Protein AF-A0A2N2YN73-F1 (afdb_monomer)

Sequence (51 aa):
MIIGLTYDLRSDYLKQGYTLEETAEFDKESTIEGIEQAIQNAGHQTERIGH

Solvent-accessible surface area (backbone atoms only — not comparable to full-atom values): 3024 Å² total; per-residue (Å²): 96,83,42,80,44,74,55,46,35,26,68,59,45,44,74,73,68,50,51,75,75,84,36,64,87,42,39,53,69,72,57,55,53,51,53,50,51,53,44,42,73,71,71,31,47,78,43,84,50,68,88

Structure (mmCIF, N/CA/C/O backbone):
data_AF-A0A2N2YN73-F1
#
_entry.id   AF-A0A2N2YN73-F1
#
loop_
_atom_site.group_PDB
_atom_site.id
_atom_site.type_symbol
_atom_site.label_atom_id
_atom_site.label_alt_id
_atom_site.label_comp_id
_atom_site.labe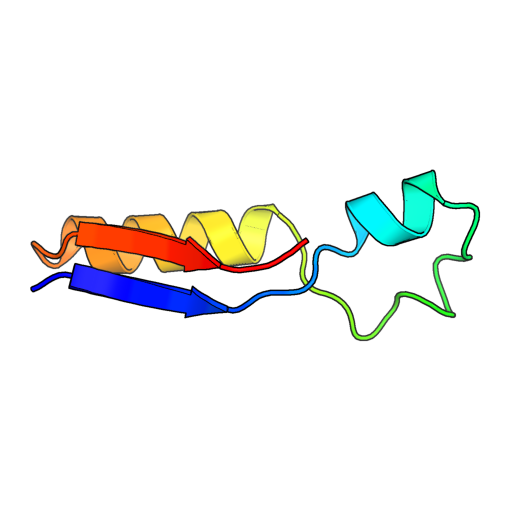l_asym_id
_atom_site.label_entity_id
_atom_site.label_seq_id
_atom_site.pdbx_PDB_ins_code
_atom_site.Cartn_x
_atom_site.Cartn_y
_atom_site.Cartn_z
_atom_site.occupancy
_atom_site.B_iso_or_equiv
_atom_site.auth_seq_id
_atom_site.auth_comp_id
_atom_site.auth_asym_id
_atom_site.auth_atom_id
_atom_site.pdbx_PDB_model_num
ATOM 1 N N . MET A 1 1 ? -14.924 -0.415 13.950 1.00 93.69 1 MET A N 1
ATOM 2 C CA . MET A 1 1 ? -15.562 -0.675 12.639 1.00 93.69 1 MET A CA 1
ATOM 3 C C . MET A 1 1 ? -14.537 -1.347 11.742 1.00 93.69 1 MET A C 1
ATOM 5 O O . MET A 1 1 ? -13.352 -1.140 11.987 1.00 93.69 1 MET A O 1
ATOM 9 N N . ILE A 1 2 ? -14.976 -2.146 10.768 1.00 97.69 2 ILE A N 1
ATOM 10 C CA . ILE A 1 2 ? -14.101 -2.688 9.718 1.00 97.69 2 ILE A CA 1
ATOM 11 C C . ILE A 1 2 ? -14.170 -1.725 8.529 1.00 97.69 2 ILE A C 1
ATOM 13 O O . ILE A 1 2 ? -15.270 -1.341 8.128 1.00 97.69 2 ILE A O 1
ATOM 17 N N . ILE A 1 3 ? -13.015 -1.302 8.019 1.00 98.19 3 ILE A N 1
ATOM 18 C CA . ILE A 1 3 ? -12.879 -0.380 6.887 1.00 98.19 3 ILE A CA 1
ATOM 19 C C . ILE A 1 3 ? -12.113 -1.095 5.772 1.00 98.19 3 ILE A C 1
ATOM 21 O O . ILE A 1 3 ? -10.98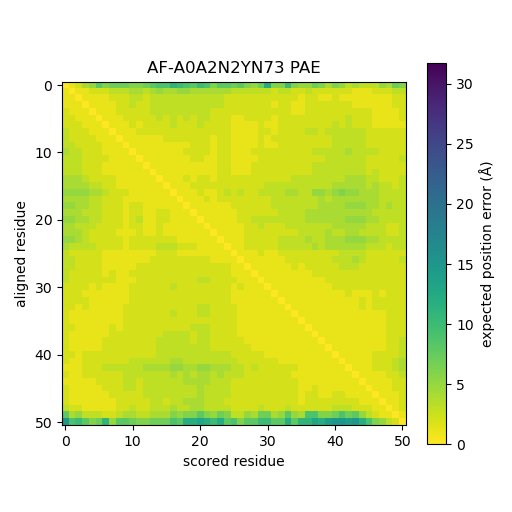2 -1.531 5.976 1.00 98.19 3 ILE A O 1
ATOM 25 N N . GLY A 1 4 ? -12.727 -1.200 4.594 1.00 98.00 4 GLY A N 1
ATOM 26 C CA . GLY A 1 4 ? -12.066 -1.718 3.398 1.00 98.00 4 GLY A CA 1
ATOM 27 C C . GLY A 1 4 ? -11.121 -0.679 2.791 1.00 98.00 4 GLY A C 1
ATOM 28 O O . GLY A 1 4 ? -11.516 0.468 2.586 1.00 98.00 4 GLY A O 1
ATOM 29 N N . LEU A 1 5 ? -9.888 -1.088 2.497 1.00 97.25 5 LEU A N 1
ATOM 30 C CA . LEU A 1 5 ? -8.868 -0.307 1.806 1.00 97.25 5 LEU A CA 1
ATOM 31 C C . LEU A 1 5 ? -8.688 -0.850 0.395 1.00 97.25 5 LEU A C 1
ATOM 33 O O . LEU A 1 5 ? -8.045 -1.881 0.202 1.00 97.25 5 LEU A O 1
ATOM 37 N N . THR A 1 6 ? -9.259 -0.145 -0.576 1.00 97.00 6 THR A N 1
ATOM 38 C CA . THR A 1 6 ? -9.045 -0.424 -1.995 1.00 97.00 6 THR A CA 1
ATOM 39 C C . THR A 1 6 ? -7.777 0.255 -2.479 1.00 97.00 6 THR A C 1
ATOM 41 O O . THR A 1 6 ? -7.604 1.447 -2.224 1.00 97.00 6 THR A O 1
ATOM 44 N N . TYR A 1 7 ? -6.923 -0.480 -3.177 1.00 96.94 7 TYR A N 1
ATOM 45 C CA . TYR A 1 7 ? -5.671 0.032 -3.726 1.00 96.94 7 TYR A CA 1
ATOM 46 C C . TYR A 1 7 ? -5.276 -0.748 -4.976 1.00 96.94 7 TYR A C 1
ATOM 48 O O . TYR A 1 7 ? -5.830 -1.819 -5.241 1.00 96.94 7 TYR A O 1
ATOM 56 N N . ASP A 1 8 ? -4.293 -0.209 -5.689 1.00 96.62 8 ASP A N 1
ATOM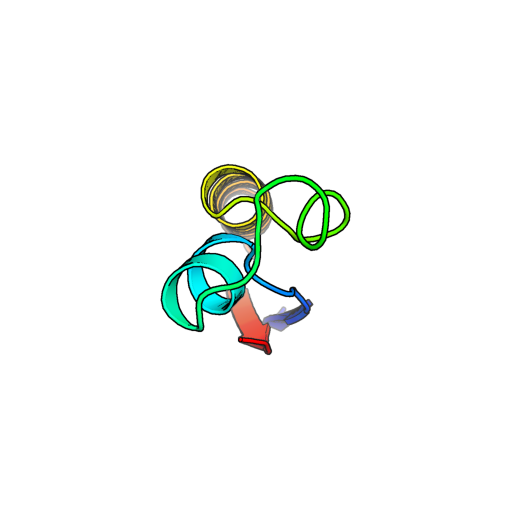 57 C CA . ASP A 1 8 ? -3.656 -0.876 -6.819 1.00 96.62 8 ASP A CA 1
ATOM 58 C C . ASP A 1 8 ? -2.137 -0.648 -6.747 1.00 96.62 8 ASP A C 1
ATOM 60 O O . ASP A 1 8 ? -1.650 0.462 -6.969 1.00 96.62 8 ASP A O 1
ATOM 64 N N . LEU A 1 9 ? -1.369 -1.660 -6.336 1.00 97.38 9 LEU A N 1
ATOM 65 C CA . LEU A 1 9 ? 0.047 -1.523 -6.014 1.00 97.38 9 LEU A CA 1
ATOM 66 C C . LEU A 1 9 ? 0.895 -1.412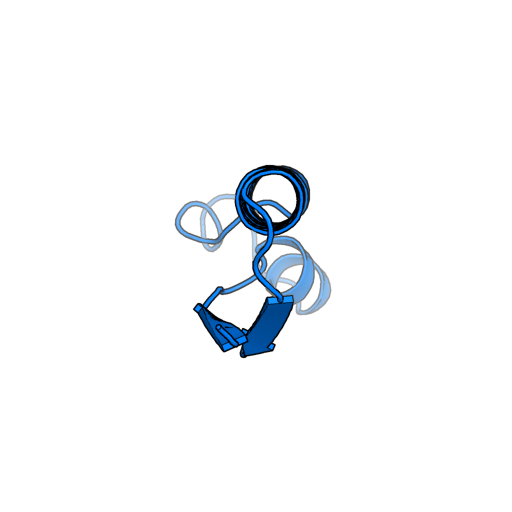 -7.270 1.00 97.38 9 LEU A C 1
ATOM 68 O O . LEU A 1 9 ? 1.069 -2.350 -8.047 1.00 97.38 9 LEU A O 1
ATOM 72 N N . ARG A 1 10 ? 1.607 -0.292 -7.365 1.00 97.44 10 ARG A N 1
ATOM 73 C CA . ARG A 1 10 ? 2.612 -0.049 -8.397 1.00 97.44 10 ARG A CA 1
ATOM 74 C C . ARG A 1 10 ? 3.636 -1.177 -8.494 1.00 97.44 10 ARG A C 1
ATOM 76 O O . ARG A 1 10 ? 4.061 -1.531 -9.590 1.00 97.44 10 ARG A O 1
ATOM 83 N N . SER A 1 11 ? 4.063 -1.728 -7.358 1.00 96.56 11 SER A N 1
ATOM 84 C CA . SER A 1 11 ? 5.050 -2.812 -7.320 1.00 96.56 11 SER A CA 1
ATOM 85 C C . SER A 1 11 ? 4.556 -4.084 -8.011 1.00 96.56 11 SER A C 1
ATOM 87 O O . SER A 1 11 ? 5.374 -4.793 -8.598 1.00 96.56 11 SER A O 1
ATOM 89 N N . ASP A 1 12 ? 3.253 -4.346 -8.018 1.00 96.50 12 ASP A N 1
ATOM 90 C CA . ASP A 1 12 ? 2.682 -5.535 -8.640 1.00 96.50 12 ASP A CA 1
ATOM 91 C C . ASP A 1 12 ? 2.627 -5.426 -10.164 1.00 96.50 12 ASP A C 1
ATOM 93 O O . ASP A 1 12 ? 2.934 -6.399 -10.856 1.00 96.50 12 ASP A O 1
ATOM 97 N N . TYR A 1 13 ? 2.393 -4.233 -10.711 1.00 96.00 13 TYR A N 1
ATOM 98 C CA . TYR A 1 13 ? 2.527 -3.991 -12.154 1.00 96.00 13 TYR A CA 1
ATOM 99 C C . TYR A 1 13 ? 3.987 -3.961 -12.599 1.00 96.00 13 TYR A C 1
ATOM 101 O O . TYR A 1 13 ? 4.334 -4.516 -13.641 1.00 96.00 13 TYR A O 1
ATOM 109 N N . LEU A 1 14 ? 4.888 -3.404 -11.788 1.00 97.00 14 LEU A N 1
ATOM 110 C CA . LEU A 1 14 ? 6.319 -3.469 -12.095 1.00 97.00 14 LEU A CA 1
ATOM 111 C C . LEU A 1 14 ? 6.813 -4.926 -12.173 1.00 97.00 14 LEU A C 1
ATOM 113 O O . LEU A 1 14 ? 7.580 -5.263 -13.075 1.00 97.00 14 LEU A O 1
ATOM 117 N N . LYS A 1 15 ? 6.330 -5.822 -11.297 1.00 96.94 15 LYS A N 1
ATOM 118 C CA . LYS A 1 15 ? 6.627 -7.270 -11.370 1.00 96.94 15 LYS A CA 1
ATOM 119 C C . LYS A 1 15 ? 6.063 -7.934 -12.630 1.00 96.94 15 LYS A C 1
ATOM 121 O O . LYS A 1 15 ? 6.630 -8.920 -13.092 1.00 96.94 15 LYS A O 1
ATOM 126 N N . GLN A 1 16 ? 4.978 -7.401 -13.188 1.00 96.50 16 GLN A N 1
ATOM 127 C CA . GLN A 1 16 ? 4.398 -7.861 -14.453 1.00 96.50 16 GLN A CA 1
ATOM 128 C C . GLN A 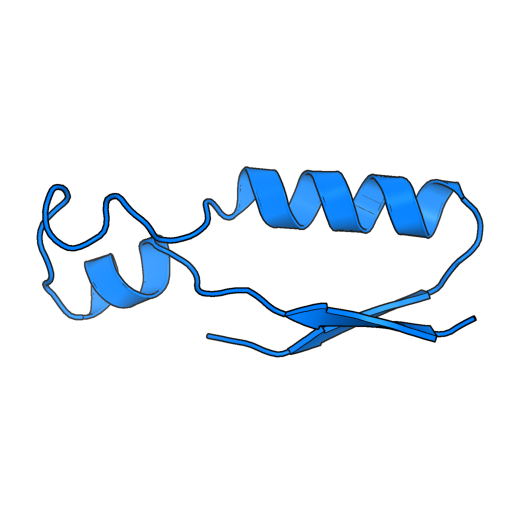1 16 ? 5.157 -7.344 -15.691 1.00 96.50 16 GLN A C 1
ATOM 130 O O . GLN A 1 16 ? 4.847 -7.757 -16.805 1.00 96.50 16 GLN A O 1
ATOM 135 N N . GLY A 1 17 ? 6.173 -6.492 -15.511 1.00 97.69 17 GLY A N 1
ATOM 136 C CA . GLY A 1 17 ? 7.031 -5.993 -16.588 1.00 97.69 17 GLY A CA 1
ATOM 137 C C . GLY A 1 17 ? 6.631 -4.630 -17.152 1.00 97.69 17 GLY A C 1
ATOM 138 O O . GLY A 1 17 ? 7.221 -4.205 -18.144 1.00 97.69 17 GLY A O 1
ATOM 139 N N . TYR A 1 18 ? 5.674 -3.940 -16.527 1.00 97.62 18 TYR A N 1
ATOM 140 C CA . TYR A 1 18 ? 5.330 -2.565 -16.886 1.00 97.62 18 TYR A CA 1
ATOM 141 C C . TYR A 1 18 ? 6.459 -1.602 -16.502 1.00 97.62 18 TYR A C 1
ATOM 143 O O . TYR A 1 18 ? 7.258 -1.852 -15.593 1.00 97.62 18 TYR A O 1
ATOM 151 N N . THR A 1 19 ? 6.524 -0.471 -17.194 1.00 97.94 19 THR A N 1
ATOM 152 C CA . THR A 1 19 ? 7.506 0.583 -16.939 1.00 97.94 19 THR A CA 1
ATOM 153 C C . THR A 1 19 ? 7.098 1.487 -15.774 1.00 97.94 19 THR A C 1
ATOM 155 O O . THR A 1 19 ? 5.955 1.515 -15.320 1.00 97.94 19 THR A O 1
ATOM 158 N N . LEU A 1 20 ? 8.047 2.288 -15.284 1.00 96.94 20 LEU A N 1
ATOM 159 C CA . LEU A 1 20 ? 7.769 3.300 -14.259 1.00 96.94 20 LEU A CA 1
ATOM 160 C C . LEU A 1 20 ? 6.786 4.383 -14.731 1.00 96.94 20 LEU A C 1
ATOM 162 O O . LEU A 1 20 ? 6.097 4.961 -13.897 1.00 96.94 20 LEU A O 1
ATOM 166 N N . GLU A 1 21 ? 6.745 4.672 -16.033 1.00 97.69 21 GLU A N 1
ATOM 167 C CA . GLU A 1 21 ? 5.840 5.669 -16.614 1.00 97.69 21 GLU A CA 1
ATOM 168 C C . GLU A 1 21 ? 4.412 5.126 -16.710 1.00 97.69 21 GLU A C 1
ATOM 170 O O . GLU A 1 21 ? 3.482 5.776 -16.243 1.00 97.69 21 GLU A O 1
ATOM 175 N N . GLU A 1 22 ? 4.250 3.897 -17.208 1.00 97.44 22 GLU A N 1
ATOM 176 C CA . GLU A 1 22 ? 2.949 3.212 -17.286 1.00 97.44 22 GLU A CA 1
ATOM 177 C C . GLU A 1 22 ? 2.320 2.973 -15.911 1.00 97.44 22 GLU A C 1
ATOM 179 O O . GLU A 1 22 ? 1.112 2.820 -15.801 1.00 97.44 22 GLU A O 1
ATOM 184 N N . THR A 1 23 ? 3.137 2.942 -14.859 1.00 97.00 23 THR A N 1
ATOM 185 C CA . THR A 1 23 ? 2.699 2.653 -13.491 1.00 97.00 23 THR A CA 1
ATOM 186 C C . THR A 1 23 ? 2.676 3.893 -12.594 1.00 97.00 23 THR A C 1
ATOM 188 O O . THR A 1 23 ? 2.576 3.786 -11.371 1.00 97.00 23 THR A O 1
ATOM 191 N N . ALA A 1 24 ? 2.789 5.091 -13.179 1.00 95.31 24 ALA A N 1
ATOM 192 C CA . ALA A 1 24 ? 2.897 6.341 -12.431 1.00 95.31 24 ALA A CA 1
ATOM 193 C C . ALA A 1 24 ? 1.639 6.684 -11.610 1.00 95.31 24 ALA A C 1
ATOM 195 O O . ALA A 1 24 ? 1.754 7.396 -10.611 1.00 95.31 24 ALA A O 1
ATOM 196 N N . GLU A 1 25 ? 0.470 6.184 -12.017 1.00 95.62 25 GLU A N 1
ATOM 197 C CA . GLU A 1 25 ? -0.813 6.408 -11.336 1.00 95.62 25 GLU A CA 1
ATOM 198 C C . GLU A 1 25 ? -1.082 5.447 -10.169 1.00 95.62 25 GLU A C 1
ATOM 200 O O . GLU A 1 25 ? -1.942 5.732 -9.339 1.00 95.62 25 GLU A O 1
ATOM 205 N N . PHE A 1 26 ? -0.336 4.342 -10.079 1.00 96.88 26 PHE A N 1
ATOM 206 C CA . PHE A 1 26 ? -0.562 3.299 -9.081 1.00 96.88 26 PHE A CA 1
ATOM 207 C C . PHE A 1 26 ? 0.031 3.632 -7.708 1.00 96.88 26 PHE A C 1
ATOM 209 O O . PHE A 1 26 ? 1.000 4.391 -7.554 1.00 96.88 26 PHE A O 1
ATOM 216 N N . ASP A 1 27 ? -0.527 2.988 -6.688 1.00 97.69 27 ASP A N 1
ATOM 217 C CA . ASP A 1 27 ? -0.212 3.227 -5.292 1.00 97.69 27 ASP A CA 1
ATOM 218 C C . ASP A 1 27 ? 1.173 2.704 -4.906 1.00 97.69 27 ASP A C 1
ATOM 220 O O . ASP A 1 27 ? 1.661 1.663 -5.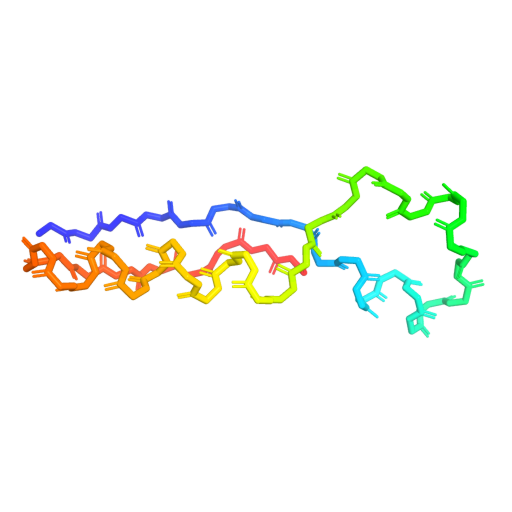352 1.00 97.69 27 ASP A O 1
ATOM 224 N N . LYS A 1 28 ? 1.824 3.426 -3.995 1.00 96.81 28 LYS A N 1
ATOM 225 C CA . LYS A 1 28 ? 3.036 2.941 -3.329 1.00 96.81 28 LYS A CA 1
ATOM 226 C C . LYS A 1 28 ? 2.646 2.138 -2.096 1.00 96.81 28 LYS A C 1
ATOM 228 O O . LYS A 1 28 ? 1.811 2.592 -1.318 1.00 96.81 28 LYS A O 1
ATOM 233 N N . GLU A 1 29 ? 3.359 1.043 -1.843 1.00 96.38 29 GLU A N 1
ATOM 234 C CA . GLU A 1 29 ? 3.215 0.228 -0.624 1.00 96.38 29 GLU A CA 1
ATOM 235 C C . GLU A 1 29 ? 3.245 1.093 0.646 1.00 96.38 29 GLU A C 1
ATOM 237 O O . GLU A 1 29 ? 2.334 1.026 1.468 1.00 96.38 29 GLU A O 1
ATOM 242 N N . SER A 1 30 ? 4.209 2.015 0.737 1.00 97.56 30 SER A N 1
ATOM 243 C CA . SER A 1 30 ? 4.353 2.925 1.881 1.00 97.56 30 SER A CA 1
ATOM 244 C C . SER A 1 30 ? 3.140 3.834 2.113 1.00 97.56 30 SER A C 1
ATOM 246 O O . SER A 1 30 ? 2.873 4.237 3.243 1.00 97.56 30 SER A O 1
ATOM 248 N N . THR A 1 31 ? 2.418 4.205 1.050 1.00 97.12 31 THR A N 1
ATOM 249 C CA . THR A 1 31 ? 1.206 5.028 1.169 1.00 97.12 31 THR A CA 1
ATOM 250 C C . THR A 1 31 ? 0.078 4.211 1.791 1.00 97.12 31 THR A C 1
ATOM 252 O O . THR A 1 31 ? -0.571 4.683 2.725 1.00 97.12 31 THR A O 1
ATOM 255 N N . ILE A 1 32 ? -0.112 2.975 1.322 1.00 97.75 32 ILE A N 1
ATOM 256 C CA . ILE A 1 32 ? -1.146 2.069 1.835 1.00 97.75 32 ILE A CA 1
ATOM 257 C C . ILE A 1 32 ? -0.871 1.705 3.295 1.00 97.75 32 ILE A C 1
ATOM 259 O O . ILE A 1 32 ? -1.771 1.794 4.127 1.00 97.75 32 ILE A O 1
ATOM 263 N N . GLU A 1 33 ? 0.381 1.393 3.632 1.00 97.94 33 GLU A N 1
ATOM 264 C CA . GLU A 1 33 ? 0.807 1.128 5.012 1.00 97.94 33 GLU A CA 1
ATOM 265 C C . GLU A 1 33 ? 0.565 2.328 5.937 1.00 97.94 33 GLU A C 1
ATOM 267 O O . GLU A 1 33 ? 0.059 2.166 7.048 1.00 97.94 33 GLU A O 1
ATOM 272 N N . GLY A 1 34 ? 0.875 3.544 5.477 1.00 98.50 34 GLY A N 1
ATOM 273 C CA . GLY A 1 34 ? 0.645 4.762 6.253 1.00 98.50 34 GLY A CA 1
ATOM 274 C C . GLY A 1 34 ? -0.838 5.015 6.543 1.00 98.50 34 GLY A C 1
ATOM 275 O O . GLY A 1 34 ? -1.199 5.339 7.676 1.00 98.50 34 GLY A O 1
ATOM 276 N N . ILE A 1 35 ? -1.702 4.835 5.538 1.00 98.12 35 ILE A N 1
ATOM 277 C CA . ILE A 1 35 ? -3.159 4.974 5.686 1.00 98.12 35 ILE A CA 1
ATOM 278 C C . ILE A 1 35 ? -3.707 3.897 6.625 1.00 98.12 35 ILE A C 1
ATOM 280 O O . ILE A 1 35 ? -4.469 4.206 7.543 1.00 98.12 35 ILE A O 1
ATOM 284 N N . GLU A 1 36 ? -3.292 2.646 6.429 1.00 98.38 36 GLU A N 1
ATOM 285 C CA . GLU A 1 36 ? -3.693 1.526 7.273 1.00 98.38 36 GLU A CA 1
ATOM 286 C C . GLU A 1 36 ? -3.335 1.773 8.740 1.00 98.38 36 GLU A C 1
ATOM 288 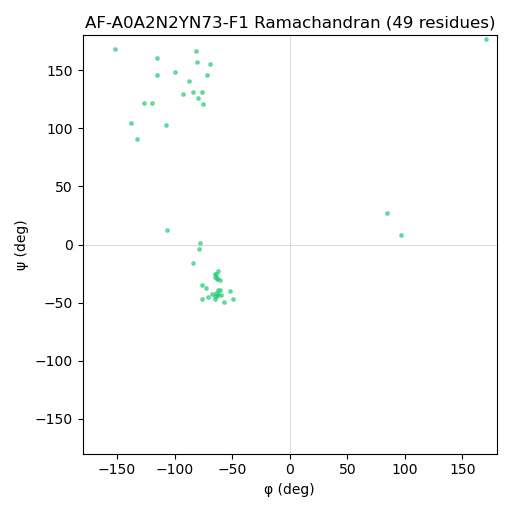O O . GLU A 1 36 ? -4.201 1.688 9.614 1.00 98.38 36 GLU A O 1
ATOM 293 N N . GLN A 1 37 ? -2.089 2.167 9.010 1.00 98.62 37 GLN A N 1
ATOM 294 C CA . GLN A 1 37 ? -1.635 2.447 10.366 1.00 98.62 37 GLN A CA 1
ATOM 295 C C . GLN A 1 37 ? -2.405 3.614 10.995 1.00 98.62 37 GLN A C 1
ATOM 297 O O . GLN A 1 37 ? -2.750 3.556 12.176 1.00 98.62 37 GLN A O 1
ATOM 302 N N . ALA A 1 38 ? -2.706 4.666 10.227 1.00 98.62 38 ALA A N 1
ATOM 303 C CA . ALA A 1 38 ? -3.494 5.796 10.714 1.00 98.62 38 ALA A CA 1
ATOM 304 C C . ALA A 1 38 ? -4.914 5.370 11.128 1.00 98.62 38 ALA A C 1
ATOM 306 O O . ALA A 1 38 ? -5.391 5.768 12.192 1.00 98.62 38 ALA A O 1
ATOM 307 N N . ILE A 1 39 ? -5.565 4.519 10.330 1.00 98.38 39 ILE A N 1
ATOM 308 C CA . ILE A 1 39 ? -6.905 3.990 10.624 1.00 98.38 39 ILE A CA 1
ATOM 309 C C . ILE A 1 39 ? -6.877 3.065 11.845 1.00 98.38 39 ILE A C 1
ATOM 311 O O . ILE A 1 39 ? -7.740 3.166 12.721 1.00 98.38 39 ILE A O 1
ATOM 315 N N . GLN A 1 40 ? -5.870 2.197 11.942 1.00 98.31 40 GLN A N 1
ATOM 316 C CA . GLN A 1 40 ? -5.700 1.314 13.095 1.00 98.31 40 GLN A CA 1
ATOM 317 C C . GLN A 1 40 ? -5.441 2.101 14.384 1.00 98.31 40 GLN A C 1
ATOM 319 O O . GLN A 1 40 ? -6.060 1.823 15.413 1.00 98.31 40 GLN A O 1
ATOM 324 N N . ASN A 1 41 ? -4.618 3.151 14.318 1.00 98.62 41 ASN A N 1
ATOM 325 C CA . ASN A 1 41 ? -4.360 4.053 15.444 1.00 98.62 41 ASN A CA 1
ATOM 326 C C . ASN A 1 41 ? -5.613 4.824 15.889 1.00 98.62 41 ASN A C 1
ATOM 328 O O . ASN A 1 41 ? -5.717 5.196 17.057 1.00 98.62 41 ASN A O 1
ATOM 332 N N . ALA A 1 42 ? -6.582 5.031 14.993 1.00 98.38 42 ALA A N 1
ATOM 333 C CA . ALA A 1 42 ? -7.890 5.596 15.323 1.00 98.38 42 ALA A CA 1
ATOM 334 C C . ALA A 1 42 ? -8.852 4.581 15.986 1.00 98.38 42 ALA A C 1
ATOM 336 O O . ALA A 1 42 ? -9.988 4.927 16.311 1.00 98.38 42 ALA A O 1
ATOM 337 N N . GLY A 1 43 ? -8.418 3.335 16.216 1.00 98.56 43 GLY A N 1
ATOM 338 C CA . GLY A 1 43 ? -9.215 2.291 16.868 1.00 98.56 43 GLY A CA 1
ATOM 339 C C . GLY A 1 43 ? -10.146 1.540 15.913 1.00 98.56 43 GLY A C 1
ATOM 340 O O . GLY A 1 43 ? -11.214 1.063 16.313 1.00 98.56 43 GLY A O 1
ATOM 341 N N . HIS A 1 44 ? -9.793 1.462 14.630 1.00 98.50 44 HIS A N 1
ATOM 342 C CA . HIS A 1 44 ? -10.554 0.729 13.619 1.00 98.50 44 HIS A CA 1
ATOM 343 C C . HIS A 1 44 ? -9.752 -0.448 13.059 1.00 98.50 44 HIS A C 1
ATOM 345 O O . HIS A 1 44 ? -8.537 -0.511 13.190 1.00 98.50 44 HIS A O 1
ATOM 351 N N . GLN A 1 45 ? -10.446 -1.410 12.460 1.00 98.44 45 GLN A N 1
ATOM 352 C CA . GLN A 1 45 ? -9.817 -2.523 11.753 1.00 98.44 45 GLN A CA 1
ATOM 353 C C . GLN A 1 45 ? -9.825 -2.230 10.257 1.00 98.44 45 GLN A C 1
ATOM 355 O O . GLN A 1 45 ? -10.754 -1.588 9.759 1.00 98.44 45 GLN A O 1
ATOM 360 N N . THR A 1 46 ? -8.811 -2.719 9.555 1.00 98.12 46 THR A N 1
ATOM 361 C CA . THR A 1 46 ? -8.663 -2.568 8.109 1.00 98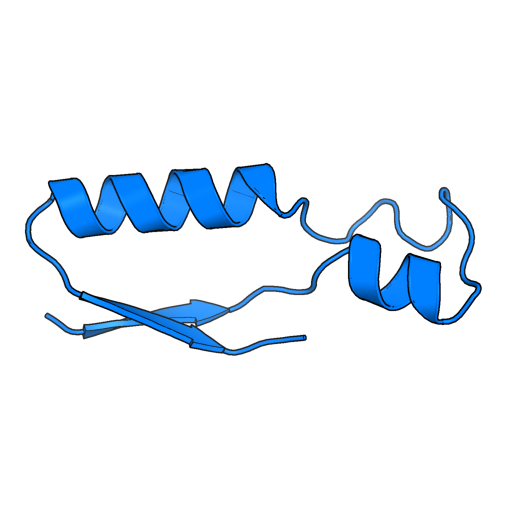.12 46 THR A CA 1
ATOM 362 C C . THR A 1 46 ? -8.730 -3.921 7.417 1.00 98.12 46 THR A C 1
ATOM 364 O O . THR A 1 46 ? -8.270 -4.927 7.954 1.00 98.12 46 THR A O 1
ATOM 367 N N . GLU A 1 47 ? -9.302 -3.936 6.219 1.00 98.19 47 GLU A N 1
ATOM 368 C CA . GLU A 1 47 ? -9.248 -5.066 5.294 1.00 98.19 47 GLU A CA 1
ATOM 369 C C . GLU A 1 47 ? -8.722 -4.563 3.951 1.00 98.19 47 GLU A C 1
ATOM 371 O O . GLU A 1 47 ? -9.283 -3.642 3.363 1.00 98.19 47 GLU A O 1
ATOM 376 N N . ARG A 1 48 ? -7.616 -5.138 3.483 1.00 96.94 48 ARG A N 1
ATOM 377 C CA . ARG A 1 48 ? -6.986 -4.801 2.204 1.00 96.94 48 ARG A CA 1
ATOM 378 C C . ARG A 1 48 ? -7.730 -5.492 1.056 1.00 96.94 48 ARG A C 1
ATOM 380 O O . ARG A 1 48 ? -7.909 -6.705 1.100 1.00 96.94 48 ARG A O 1
ATOM 387 N N . ILE A 1 49 ? -8.161 -4.731 0.048 1.00 96.62 49 ILE A N 1
ATOM 388 C CA . ILE A 1 49 ? -8.962 -5.216 -1.088 1.00 96.62 49 ILE A CA 1
ATOM 389 C C . ILE A 1 49 ? -8.361 -4.675 -2.393 1.00 96.62 49 ILE A C 1
ATOM 391 O O . ILE A 1 49 ? -8.723 -3.595 -2.850 1.00 96.62 49 ILE A O 1
ATOM 395 N N . GLY A 1 50 ? -7.444 -5.414 -3.004 1.00 89.69 50 GLY A N 1
ATOM 396 C CA . GLY A 1 50 ? -6.749 -4.971 -4.213 1.00 89.69 50 GLY A CA 1
ATOM 397 C C . GLY A 1 50 ? -5.587 -5.887 -4.571 1.00 89.69 50 GLY A C 1
ATOM 398 O O . GLY A 1 50 ? -5.312 -6.842 -3.836 1.00 89.69 50 GLY A O 1
ATOM 399 N N . HIS A 1 51 ? -4.939 -5.597 -5.698 1.00 71.94 51 HIS A N 1
ATOM 400 C CA . HIS A 1 51 ? -3.656 -6.185 -6.083 1.00 71.94 51 HIS A CA 1
ATOM 401 C C . HIS A 1 51 ? -2.548 -5.199 -5.744 1.00 71.94 51 HIS A C 1
ATOM 403 O O . HIS A 1 51 ? -2.695 -4.014 -6.094 1.00 71.94 51 HIS A O 1
#

Radius of gyration: 12.57 Å; Cα contacts (8 Å, |Δi|>4): 62; chains: 1; bounding box: 23×14×34 Å

Nearest PDB structures (foldseek):
  6hsb-assembly1_A  TM=5.561E-01  e=3.259E+00  Acidithiobacillus caldus SM-1
  6cv6-assembly3_G  TM=4.114E-01  e=2.157E+00  Paraburkholderia phymatum STM815
  2yut-assembly1_A-2  TM=4.646E-01  e=3.490E+00  Thermus thermophilus HB8
  3n76-assembly1_A  TM=4.878E-01  e=5.648E+00  Mycobacterium tuberculosis

Mean predicted aligned error: 2.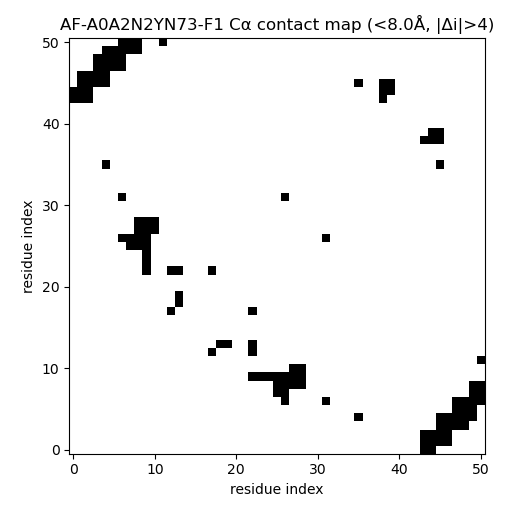25 Å

Foldseek 3Di:
DEEEDEFEELVVVVVVVDDCVRSVPGDHPVVSVVVQVVQVVVVYHYDYDYD

pLDDT: mean 96.75, std 3.79, range [71.94, 98.62]

Secondary structure (DSSP, 8-state):
-EEEEEE-BHHHHHHTT--TTTTTTSBPHHHHHHHHHHHHHTT-EEEEEE-